Protein AF-A0A4D4LJL4-F1 (afdb_monomer)

Mean predicted aligned error: 2.55 Å

Solvent-accessible surface area (backbone atoms only — not comparable to full-atom values): 4694 Å² total; per-residue (Å²): 115,66,67,61,56,28,56,76,68,75,61,66,57,95,55,71,89,40,89,51,47,48,77,49,78,49,69,46,98,86,65,53,39,34,40,37,41,39,29,74,33,88,53,65,46,82,45,62,26,87,50,35,29,33,26,71,84,77,68,49,75,45,50,54,73,35,84,38,75,35,49,50,61,22,72,46,42,27,42,58,113

Nearest PDB structures (foldseek):
  5xb7-assembly1_D  TM=8.539E-01  e=1.479E-03  Bifidobacterium animalis subsp. lactis
  5dfa-assembly1_B  TM=7.397E-01  e=2.891E-03  Geobacillus stearothermophilus
  8dl1-assembly2_B  TM=7.800E-01  e=2.159E-02  Bacteroides ovatus ATCC 8483
  8dl1-assembly3_C  TM=5.255E-01  e=9.752E-02  Bacteroides ovatus ATCC 8483
  8dl2-assembly4_D  TM=5.156E-01  e=2.665E-01  Bacteroides ovatus ATCC 8483

Sequence (81 aa):
MVRRVLARHDLIGPYADHPAVETATRVAPDGTRLLFLLNHAPEPARLTAHATATDLLTGKRSERSEPLTLDPLGVAVLR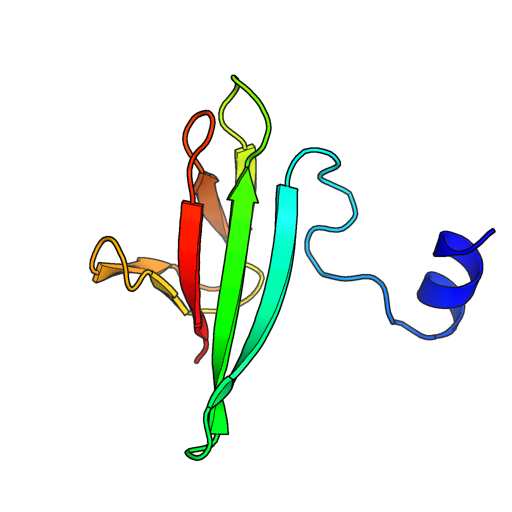LR

Secondary structure (DSSP, 8-state):
-HHHHHHHTT---TTTT-TTEEEEEEE-TT--EEEEEEE-SSSPEEEE-SS-EEETTT--EE-TTSEEEEPTT-EEEEEE-

Radius of gyration: 13.12 Å; Cα contacts (8 Å, |Δi|>4): 161; chains: 1; bounding box: 27×32×32 Å

Foldseek 3Di:
DVVVVCVVVVNQDQCNVPVQWDWDWDQDPVRWIKIKIWGQAQAKDKHFACAWWAFPVPRDTDHHRHI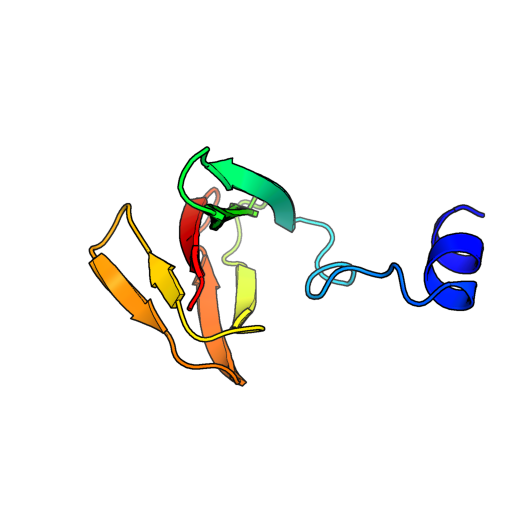DIAHGRGMTITGGD

Organism: Streptomyces avermitilis (NCBI:txid33903)

pLDDT: mean 96.94, std 2.35, range [82.81, 98.75]

Structure (mmCIF, N/CA/C/O backbone):
data_AF-A0A4D4LJL4-F1
#
_entry.id   AF-A0A4D4LJL4-F1
#
loop_
_atom_site.group_PDB
_atom_site.id
_atom_site.type_symbol
_atom_site.label_atom_id
_atom_site.label_alt_id
_atom_site.label_comp_id
_atom_site.label_asym_id
_atom_site.label_entity_id
_atom_site.label_seq_id
_atom_site.pdbx_PDB_ins_code
_atom_site.Cartn_x
_atom_site.Cartn_y
_atom_site.Cartn_z
_atom_site.occupancy
_atom_site.B_iso_or_equiv
_atom_site.auth_seq_id
_atom_site.auth_comp_id
_atom_site.auth_asym_id
_atom_site.auth_atom_id
_atom_site.pdbx_PDB_model_num
ATOM 1 N N . MET A 1 1 ? -4.139 -18.936 -13.214 1.00 82.81 1 MET A N 1
ATOM 2 C CA . MET A 1 1 ? -5.161 -19.741 -12.500 1.00 82.81 1 MET A CA 1
ATOM 3 C C . MET A 1 1 ? -5.618 -19.075 -11.200 1.00 82.81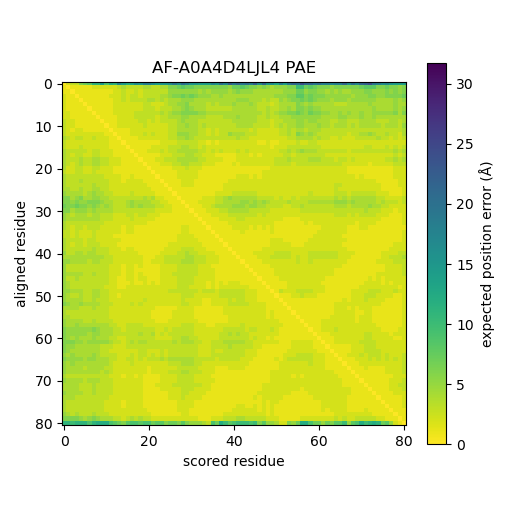 1 MET A C 1
ATOM 5 O O . MET A 1 1 ? -6.812 -18.850 -11.057 1.00 82.81 1 MET A O 1
ATOM 9 N N . VAL A 1 2 ? -4.697 -18.673 -10.311 1.00 93.12 2 VAL A N 1
ATOM 10 C CA . VAL A 1 2 ? -5.010 -18.055 -9.000 1.00 93.12 2 VAL A CA 1
ATOM 11 C C . VAL A 1 2 ? -5.925 -16.822 -9.097 1.00 93.12 2 VAL A C 1
ATOM 13 O O . VAL A 1 2 ? -6.960 -16.797 -8.440 1.00 93.12 2 VAL A O 1
ATOM 16 N N . ARG A 1 3 ? -5.640 -15.853 -9.988 1.00 92.25 3 ARG A N 1
ATOM 17 C CA . ARG A 1 3 ? -6.473 -14.637 -10.158 1.00 92.25 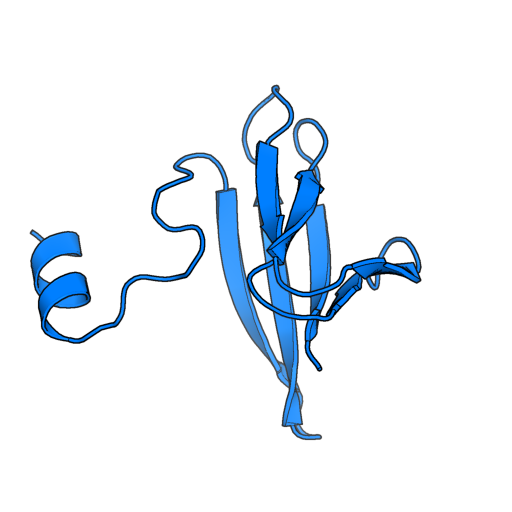3 ARG A CA 1
ATOM 18 C C . ARG A 1 3 ? -7.955 -14.936 -10.424 1.00 92.25 3 ARG A C 1
ATOM 20 O O . ARG A 1 3 ? -8.814 -14.232 -9.914 1.00 92.25 3 ARG A O 1
ATOM 27 N N . ARG A 1 4 ? -8.270 -15.994 -11.185 1.00 95.06 4 ARG A N 1
ATOM 28 C CA . ARG A 1 4 ? -9.661 -16.390 -11.485 1.00 95.06 4 ARG A CA 1
ATOM 29 C C . ARG A 1 4 ? -10.392 -16.883 -10.237 1.00 95.06 4 ARG A C 1
ATOM 31 O O . ARG A 1 4 ? -11.568 -16.587 -10.068 1.00 95.06 4 ARG A O 1
ATOM 38 N N . VAL A 1 5 ? -9.695 -17.634 -9.384 1.00 96.88 5 VAL A N 1
ATOM 39 C CA . VAL A 1 5 ? -10.242 -18.111 -8.108 1.00 96.88 5 VAL A CA 1
ATOM 40 C C . VAL A 1 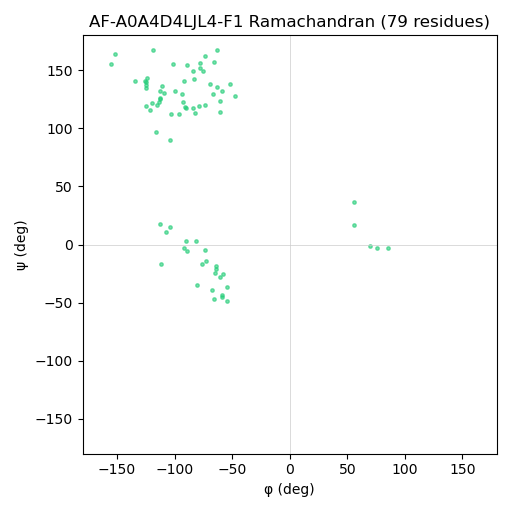5 ? -10.492 -16.922 -7.185 1.00 96.88 5 VAL A C 1
ATOM 42 O O . VAL A 1 5 ? -11.597 -16.789 -6.678 1.00 96.88 5 VAL A O 1
ATOM 45 N N . LEU A 1 6 ? -9.525 -16.007 -7.053 1.00 96.31 6 LEU A N 1
ATOM 46 C CA . LEU A 1 6 ? -9.698 -14.796 -6.244 1.00 96.31 6 LEU A CA 1
ATOM 47 C C . LEU A 1 6 ? -10.876 -13.942 -6.735 1.00 96.31 6 LEU A C 1
ATOM 49 O O . LEU A 1 6 ? -11.712 -13.555 -5.929 1.00 96.31 6 LEU A O 1
ATOM 53 N N . ALA A 1 7 ? -10.993 -13.722 -8.050 1.00 95.25 7 ALA A N 1
ATOM 54 C CA . ALA A 1 7 ? -12.105 -12.974 -8.642 1.00 95.25 7 ALA A CA 1
ATOM 55 C C . ALA A 1 7 ? -13.470 -13.601 -8.326 1.00 95.25 7 ALA A C 1
ATOM 57 O O . ALA A 1 7 ? -14.409 -12.896 -7.978 1.00 95.25 7 ALA A O 1
ATOM 58 N N . ARG A 1 8 ? -13.581 -14.934 -8.413 1.00 96.69 8 ARG A N 1
ATOM 59 C CA . ARG A 1 8 ? -14.827 -15.658 -8.116 1.00 96.69 8 ARG A CA 1
ATOM 60 C C . ARG A 1 8 ? -15.304 -15.452 -6.674 1.00 96.69 8 ARG A C 1
ATOM 62 O O . ARG A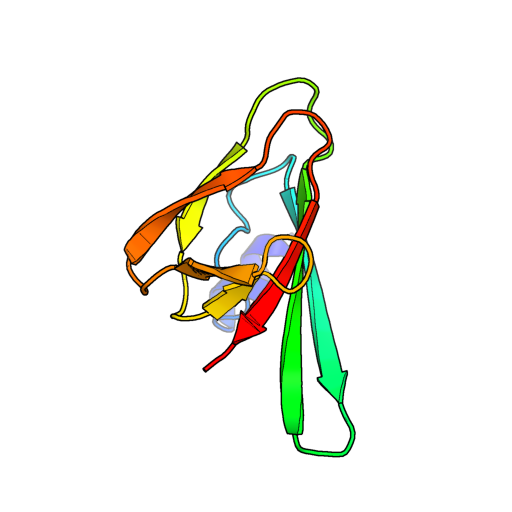 1 8 ? -16.499 -15.564 -6.422 1.00 96.69 8 ARG A O 1
ATOM 69 N N . HIS A 1 9 ? -14.381 -15.203 -5.753 1.00 97.00 9 HIS A N 1
ATOM 70 C CA . HIS A 1 9 ? -14.656 -15.078 -4.324 1.00 97.00 9 HIS A CA 1
ATOM 71 C C . HIS A 1 9 ? -14.552 -13.638 -3.805 1.00 97.00 9 HIS A C 1
ATOM 73 O O . HIS A 1 9 ? -14.568 -13.453 -2.594 1.00 97.00 9 HIS A O 1
ATOM 79 N N . ASP A 1 10 ? -14.442 -12.643 -4.692 1.00 95.06 10 ASP A N 1
ATOM 80 C CA . ASP A 1 10 ? -14.265 -11.230 -4.322 1.00 95.06 10 ASP A CA 1
ATOM 81 C C . ASP A 1 10 ? -13.034 -10.986 -3.418 1.00 95.06 10 ASP A C 1
ATOM 83 O O . ASP A 1 10 ? -13.033 -10.184 -2.490 1.00 95.06 10 ASP A O 1
ATOM 87 N N . LEU A 1 11 ? -11.954 -11.731 -3.684 1.00 95.50 11 LEU A N 1
ATOM 88 C CA . LEU A 1 11 ? -10.688 -11.681 -2.936 1.00 95.50 11 LEU A CA 1
ATOM 89 C C . LEU A 1 11 ? -9.580 -10.934 -3.693 1.00 95.50 11 LEU A C 1
ATOM 91 O O . LEU A 1 11 ? -8.398 -11.072 -3.369 1.00 95.50 11 LEU A O 1
ATOM 95 N N . ILE A 1 12 ? -9.924 -10.180 -4.739 1.00 95.44 12 ILE A N 1
ATOM 96 C CA . ILE A 1 12 ? -8.951 -9.340 -5.441 1.00 95.44 12 ILE A CA 1
ATOM 97 C C . ILE A 1 12 ? -8.727 -8.070 -4.622 1.00 95.44 12 ILE A C 1
ATOM 99 O O . ILE A 1 12 ? -9.645 -7.294 -4.379 1.00 95.44 12 ILE A O 1
ATOM 103 N N . GLY A 1 13 ? -7.481 -7.871 -4.191 1.00 93.31 13 GLY A N 1
ATOM 104 C CA . GLY A 1 13 ? -7.088 -6.684 -3.442 1.00 93.31 13 GLY A CA 1
ATOM 105 C C . GLY A 1 13 ? -7.188 -5.398 -4.276 1.00 93.31 13 GLY A C 1
ATOM 106 O O . GLY A 1 13 ? -7.074 -5.441 -5.502 1.00 93.31 13 GLY A O 1
ATOM 107 N N . PRO A 1 14 ? -7.324 -4.234 -3.620 1.00 94.19 14 PRO A N 1
ATOM 108 C CA . PRO A 1 14 ? -7.607 -2.957 -4.281 1.00 94.19 14 PRO A CA 1
ATOM 109 C C . PRO A 1 14 ? -6.505 -2.476 -5.234 1.00 94.19 14 PRO A C 1
ATOM 111 O O . PRO A 1 14 ? -6.774 -1.660 -6.107 1.00 94.19 14 PRO A O 1
ATOM 114 N N . TYR A 1 15 ? -5.275 -2.973 -5.078 1.00 96.69 15 TYR A N 1
ATOM 115 C CA . TYR A 1 15 ? -4.127 -2.603 -5.909 1.00 96.69 15 TYR A CA 1
ATOM 116 C C . TYR A 1 15 ? -3.620 -3.762 -6.783 1.00 96.69 15 TYR A C 1
ATOM 118 O O . TYR A 1 15 ? -2.504 -3.710 -7.284 1.00 96.69 15 TYR A O 1
ATOM 126 N N . ALA A 1 16 ? -4.426 -4.811 -6.988 1.00 95.12 16 ALA A N 1
ATOM 127 C CA . ALA A 1 16 ? -4.001 -6.020 -7.701 1.00 95.12 16 ALA A CA 1
ATOM 128 C C . ALA A 1 16 ? -3.640 -5.804 -9.183 1.00 95.12 16 ALA A C 1
ATOM 130 O O . ALA A 1 16 ? -2.961 -6.645 -9.770 1.00 95.12 16 ALA A O 1
ATOM 131 N N . ASP A 1 17 ? -4.085 -4.698 -9.783 1.00 94.62 17 ASP A N 1
ATOM 132 C CA . ASP A 1 17 ? -3.745 -4.327 -11.160 1.00 94.62 17 ASP A CA 1
ATOM 133 C C . ASP A 1 17 ? -2.463 -3.466 -11.249 1.00 94.62 17 ASP A C 1
ATOM 135 O O . ASP A 1 17 ? -2.058 -3.073 -12.342 1.00 94.62 17 ASP A O 1
ATOM 139 N N . HIS A 1 18 ? -1.782 -3.215 -10.121 1.00 96.81 18 HIS A N 1
ATOM 140 C CA . HIS A 1 18 ? -0.481 -2.543 -10.058 1.00 96.81 18 HIS A CA 1
ATOM 141 C C . HIS A 1 18 ? 0.640 -3.567 -9.803 1.00 96.81 18 HIS A C 1
ATOM 143 O O . HIS A 1 18 ? 0.979 -3.830 -8.651 1.00 96.81 18 HIS A O 1
ATOM 149 N N . PRO A 1 19 ? 1.257 -4.147 -10.851 1.00 95.56 19 PRO A N 1
ATOM 150 C CA . PRO A 1 19 ? 2.156 -5.298 -10.708 1.00 95.56 19 PRO A CA 1
ATOM 151 C C . PRO A 1 19 ? 3.440 -5.005 -9.923 1.00 95.56 19 PRO A C 1
ATOM 153 O O . PRO A 1 19 ? 4.029 -5.923 -9.364 1.00 95.56 19 PRO A O 1
ATOM 156 N N . ALA A 1 20 ? 3.878 -3.745 -9.882 1.00 97.75 20 ALA A N 1
ATOM 157 C CA . ALA A 1 20 ? 5.059 -3.331 -9.128 1.00 97.75 20 ALA A CA 1
ATOM 158 C C . ALA A 1 20 ? 4.757 -2.933 -7.674 1.00 97.75 20 ALA A C 1
ATOM 160 O O . ALA A 1 20 ? 5.688 -2.645 -6.927 1.00 97.75 20 ALA A O 1
ATOM 161 N N . VAL A 1 21 ? 3.481 -2.894 -7.273 1.00 98.38 21 VAL A N 1
ATOM 162 C CA . VAL A 1 21 ? 3.083 -2.524 -5.914 1.00 98.38 21 VAL A CA 1
ATOM 163 C C . VAL A 1 21 ? 2.717 -3.773 -5.134 1.00 98.38 21 VAL A C 1
ATOM 165 O O . VAL A 1 21 ? 1.703 -4.422 -5.386 1.00 98.38 21 VAL A O 1
ATOM 168 N N . GLU A 1 22 ? 3.537 -4.086 -4.142 1.00 98.38 22 GLU A N 1
ATOM 169 C CA . GLU A 1 22 ? 3.222 -5.104 -3.154 1.00 98.38 22 GLU A CA 1
ATOM 170 C C . GLU A 1 22 ? 2.337 -4.515 -2.050 1.00 98.38 22 GLU A C 1
ATOM 172 O O . GLU A 1 22 ? 2.521 -3.375 -1.611 1.00 98.38 22 GLU A O 1
ATOM 177 N N . THR A 1 23 ? 1.381 -5.319 -1.578 1.00 97.94 23 THR A N 1
ATOM 178 C CA . THR A 1 23 ? 0.500 -4.962 -0.466 1.00 97.94 23 THR A CA 1
ATOM 179 C C . THR A 1 23 ? 0.546 -6.009 0.636 1.00 97.94 23 THR A C 1
ATOM 181 O O . THR A 1 23 ? 0.369 -7.195 0.354 1.00 97.94 23 THR A O 1
ATOM 184 N N . ALA A 1 24 ? 0.648 -5.578 1.892 1.00 97.75 24 ALA A N 1
ATOM 185 C CA . ALA A 1 24 ? 0.482 -6.451 3.053 1.00 97.75 24 ALA A CA 1
ATOM 186 C C . ALA A 1 24 ? -0.411 -5.787 4.106 1.00 97.75 24 ALA A C 1
ATOM 188 O O . ALA A 1 24 ? -0.313 -4.587 4.340 1.00 97.75 24 ALA A O 1
ATOM 189 N N . THR A 1 25 ? -1.283 -6.555 4.760 1.00 97.06 25 THR A N 1
ATOM 190 C CA . THR A 1 25 ? -2.143 -6.048 5.842 1.00 97.06 25 THR A CA 1
ATOM 191 C C . THR A 1 25 ? -1.710 -6.637 7.177 1.00 97.06 25 THR A C 1
ATOM 193 O O . THR A 1 25 ? -1.484 -7.841 7.280 1.00 97.06 25 THR A O 1
ATOM 196 N N . ARG A 1 26 ? -1.644 -5.803 8.218 1.00 98.12 26 ARG A N 1
ATOM 197 C CA . ARG A 1 26 ? -1.505 -6.240 9.614 1.00 98.12 26 ARG A CA 1
ATOM 198 C C . ARG A 1 26 ? -2.645 -5.666 10.441 1.00 98.12 26 ARG A C 1
ATOM 200 O O . ARG A 1 26 ? -3.061 -4.532 10.223 1.00 98.12 26 ARG A O 1
ATOM 207 N N . VAL A 1 27 ? -3.127 -6.440 11.402 1.00 98.00 27 VAL A N 1
ATOM 208 C CA . VAL A 1 27 ? -4.091 -5.980 12.405 1.00 98.00 27 VAL A CA 1
ATOM 209 C C . VAL A 1 27 ? -3.394 -6.051 13.755 1.00 98.00 27 VAL A C 1
ATOM 211 O O . VAL A 1 27 ? -2.891 -7.109 14.134 1.00 98.00 27 VAL A O 1
ATOM 214 N N . ALA A 1 28 ? -3.274 -4.911 14.428 1.00 95.06 28 ALA A N 1
ATOM 215 C CA . ALA A 1 28 ? -2.703 -4.843 15.765 1.00 95.06 28 ALA A CA 1
ATOM 216 C C . ALA A 1 28 ? -3.690 -5.410 16.809 1.00 95.06 28 ALA A C 1
ATOM 218 O O . ALA A 1 28 ? -4.884 -5.516 16.520 1.00 95.06 28 ALA A O 1
ATOM 219 N N . PRO A 1 29 ? -3.229 -5.774 18.022 1.00 97.62 29 PRO A N 1
ATOM 220 C CA . PRO A 1 29 ? -4.103 -6.333 19.060 1.00 97.62 29 PRO A CA 1
ATOM 221 C C . PRO A 1 29 ? -5.278 -5.429 19.463 1.00 97.62 29 PRO A C 1
ATOM 223 O O . PRO A 1 29 ? -6.302 -5.927 19.915 1.00 97.62 29 PRO A O 1
ATOM 226 N N . ASP A 1 30 ? -5.145 -4.114 19.276 1.00 96.50 30 ASP A N 1
ATOM 227 C CA . ASP A 1 30 ? -6.191 -3.111 19.517 1.00 96.50 30 ASP A CA 1
ATOM 228 C C . ASP A 1 30 ? -7.200 -2.977 18.356 1.00 96.50 30 ASP A C 1
ATOM 230 O O . ASP A 1 30 ? -8.085 -2.126 18.392 1.00 96.50 30 ASP A O 1
ATOM 234 N N . GLY A 1 31 ? -7.067 -3.797 17.309 1.00 97.38 31 GLY A N 1
ATOM 235 C CA . GLY A 1 31 ? -7.894 -3.753 16.105 1.00 97.38 31 GLY A CA 1
ATOM 236 C C . GLY A 1 31 ? -7.419 -2.757 15.045 1.00 97.38 31 GLY A C 1
ATOM 237 O O . GLY A 1 31 ? -7.993 -2.721 13.953 1.00 97.38 31 GLY A O 1
ATOM 238 N N . THR A 1 32 ? -6.358 -1.983 15.301 1.00 97.00 32 THR A N 1
ATOM 239 C CA . THR A 1 32 ? -5.818 -1.036 14.320 1.00 97.00 32 THR A CA 1
ATOM 240 C C . THR A 1 32 ? -5.360 -1.778 13.064 1.00 97.00 32 THR A C 1
ATOM 242 O O . THR A 1 32 ? -4.500 -2.660 13.116 1.00 97.00 32 THR A O 1
ATOM 245 N N . ARG A 1 33 ? -5.909 -1.392 11.906 1.00 97.69 33 ARG A N 1
ATOM 246 C CA . ARG A 1 33 ? -5.555 -1.963 10.600 1.00 97.69 33 ARG A CA 1
ATOM 247 C C . ARG A 1 33 ? -4.456 -1.142 9.937 1.00 97.69 33 ARG A C 1
ATOM 249 O O . ARG A 1 33 ? -4.623 0.051 9.684 1.00 97.69 33 ARG A O 1
ATOM 256 N N . LEU A 1 34 ? -3.354 -1.809 9.623 1.00 98.38 34 LEU A N 1
ATOM 257 C CA . LEU A 1 34 ? -2.222 -1.261 8.891 1.00 98.38 34 LEU A CA 1
ATOM 258 C C . LEU A 1 34 ? -2.168 -1.883 7.499 1.00 98.38 34 LEU A C 1
ATOM 260 O O . LEU A 1 34 ? -2.196 -3.109 7.372 1.00 98.38 34 LEU A O 1
ATOM 264 N N . LEU A 1 35 ? -2.050 -1.047 6.474 1.00 98.25 35 LEU A N 1
ATOM 265 C CA . LEU A 1 35 ? -1.768 -1.455 5.105 1.00 98.25 35 LEU A CA 1
ATOM 266 C C . LEU A 1 35 ? -0.388 -0.947 4.697 1.00 98.25 35 LEU A C 1
ATOM 268 O O . LEU A 1 35 ? -0.122 0.251 4.712 1.00 98.25 35 LEU A O 1
ATOM 272 N N . PHE A 1 36 ? 0.466 -1.876 4.304 1.00 98.62 36 PHE A N 1
ATOM 273 C CA . PHE A 1 36 ? 1.783 -1.615 3.754 1.00 98.62 36 PHE A CA 1
ATOM 274 C C . PHE A 1 36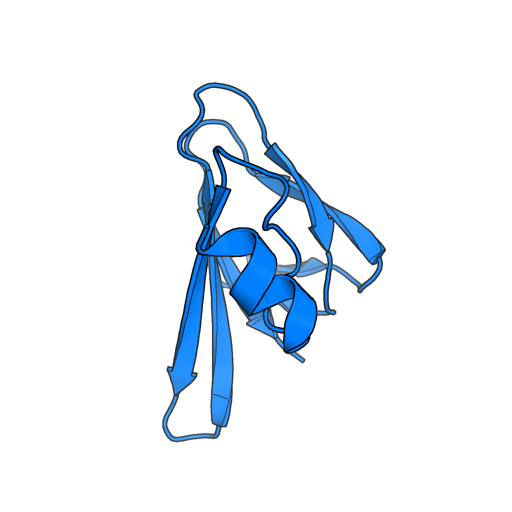 ? 1.660 -1.580 2.239 1.00 98.62 36 PHE A C 1
ATOM 276 O O . PHE A 1 36 ? 1.092 -2.509 1.663 1.00 98.62 36 PHE A O 1
ATOM 283 N N . LEU A 1 37 ? 2.182 -0.523 1.622 1.00 98.56 37 LEU A N 1
ATOM 284 C CA . LEU A 1 37 ? 2.333 -0.407 0.177 1.00 98.56 37 LEU A CA 1
ATOM 285 C C . LEU A 1 37 ? 3.814 -0.237 -0.134 1.00 98.56 37 LEU A C 1
ATOM 287 O O . LEU A 1 37 ? 4.434 0.698 0.374 1.00 98.56 37 LEU A O 1
ATOM 291 N N . LEU A 1 38 ? 4.369 -1.141 -0.935 1.00 98.75 38 LEU A N 1
ATOM 292 C CA . LEU A 1 38 ? 5.771 -1.115 -1.335 1.00 98.75 38 LEU A CA 1
ATOM 293 C C . LEU A 1 38 ? 5.825 -1.035 -2.856 1.00 98.75 38 LEU A C 1
ATOM 295 O O . LEU A 1 38 ? 5.374 -1.955 -3.538 1.00 98.75 38 LEU A O 1
ATOM 299 N N . ASN A 1 39 ? 6.349 0.066 -3.385 1.00 98.75 39 ASN A N 1
ATOM 300 C CA . ASN A 1 39 ? 6.649 0.179 -4.802 1.00 98.75 39 ASN A CA 1
ATOM 301 C C . ASN A 1 39 ? 8.022 -0.444 -5.064 1.00 98.75 39 ASN A C 1
ATOM 303 O O . ASN A 1 39 ? 9.020 0.048 -4.555 1.00 98.75 39 ASN A O 1
ATOM 307 N N . HIS A 1 40 ? 8.083 -1.500 -5.867 1.00 98.56 40 HIS A N 1
ATOM 308 C CA . HIS A 1 40 ? 9.344 -2.132 -6.274 1.00 98.56 40 HIS A CA 1
ATOM 309 C C . HIS A 1 40 ? 9.894 -1.566 -7.591 1.00 98.56 40 HIS A C 1
ATOM 311 O O . HIS A 1 40 ? 10.968 -1.974 -8.032 1.00 98.56 40 HIS A O 1
ATOM 317 N N . ALA A 1 41 ? 9.171 -0.646 -8.239 1.00 98.44 41 ALA A N 1
ATOM 318 C CA . ALA A 1 41 ? 9.602 -0.030 -9.488 1.00 98.44 41 ALA A CA 1
ATOM 319 C C . ALA A 1 41 ? 10.549 1.167 -9.263 1.00 98.44 41 ALA A C 1
ATOM 321 O O . ALA A 1 41 ? 10.396 1.908 -8.284 1.00 98.44 41 ALA A O 1
ATOM 322 N N . PRO A 1 42 ? 11.482 1.417 -10.203 1.00 98.38 42 PRO A N 1
ATOM 323 C CA . PRO A 1 42 ? 12.251 2.659 -10.261 1.00 98.38 42 PRO A CA 1
ATOM 324 C C . PRO A 1 42 ? 11.423 3.860 -10.760 1.00 98.38 42 PRO A C 1
ATOM 326 O O . PRO A 1 42 ? 11.915 4.987 -10.768 1.00 98.38 42 PRO A O 1
ATOM 329 N N . GLU A 1 43 ? 10.168 3.656 -11.163 1.00 98.56 43 GLU A N 1
ATOM 330 C CA . GLU A 1 43 ? 9.210 4.708 -11.496 1.00 98.56 43 GLU A CA 1
ATOM 331 C C . GLU A 1 43 ? 8.205 4.960 -10.356 1.00 98.56 43 GLU A C 1
ATOM 333 O O . GLU A 1 43 ? 7.909 4.048 -9.580 1.00 98.56 43 GLU A O 1
ATOM 338 N N . PRO A 1 44 ? 7.609 6.165 -10.261 1.00 98.50 44 PRO A N 1
ATOM 339 C CA . PRO A 1 44 ? 6.537 6.422 -9.305 1.00 98.50 44 PRO A CA 1
ATOM 340 C C . PRO A 1 44 ? 5.294 5.563 -9.582 1.00 98.50 44 PRO A C 1
ATOM 342 O O . PRO A 1 44 ? 4.804 5.509 -10.715 1.00 98.50 44 PRO A O 1
ATOM 345 N N . ALA A 1 45 ? 4.705 4.984 -8.536 1.00 98.38 45 ALA A N 1
ATOM 346 C CA . ALA A 1 45 ? 3.415 4.308 -8.630 1.00 98.38 45 ALA A CA 1
ATOM 347 C C . ALA A 1 45 ? 2.277 5.301 -8.362 1.00 98.38 45 ALA A C 1
ATOM 349 O O . ALA A 1 45 ? 2.163 5.860 -7.270 1.00 98.38 45 ALA A O 1
ATOM 350 N N . ARG A 1 46 ? 1.413 5.512 -9.360 1.00 97.75 46 ARG A N 1
ATOM 351 C CA . ARG A 1 46 ? 0.216 6.359 -9.250 1.00 97.75 46 ARG A CA 1
ATOM 352 C C . ARG A 1 46 ? -0.992 5.489 -8.932 1.00 97.75 46 ARG A C 1
ATOM 354 O O . ARG A 1 46 ? -1.414 4.692 -9.766 1.00 97.75 46 ARG A O 1
ATOM 361 N N . LEU A 1 47 ? -1.526 5.651 -7.730 1.00 97.56 47 LEU A N 1
ATOM 362 C CA . LEU A 1 47 ? -2.629 4.875 -7.177 1.00 97.56 47 LEU A CA 1
ATOM 363 C C . LEU A 1 47 ? -3.825 5.784 -6.871 1.00 97.56 47 LEU A C 1
ATOM 365 O O . LEU A 1 47 ? -3.715 7.011 -6.806 1.00 97.56 47 LEU A O 1
ATOM 369 N N . THR A 1 48 ? -4.965 5.157 -6.604 1.00 97.88 48 THR A N 1
ATOM 370 C CA . THR A 1 48 ? -6.139 5.802 -6.010 1.00 97.88 48 THR A CA 1
ATOM 371 C C . THR A 1 48 ? -6.347 5.230 -4.618 1.00 97.88 48 THR A C 1
ATOM 373 O O . THR A 1 48 ? -6.454 4.015 -4.462 1.00 97.88 48 THR A O 1
ATOM 376 N N . ALA A 1 49 ? -6.405 6.076 -3.593 1.00 97.31 49 ALA A N 1
ATOM 377 C CA . ALA A 1 49 ? -6.541 5.622 -2.217 1.00 97.31 49 ALA A CA 1
ATOM 378 C C . ALA A 1 49 ? -7.841 4.820 -2.024 1.00 97.31 49 ALA A C 1
ATOM 380 O O . ALA A 1 49 ? -8.949 5.349 -2.109 1.00 97.31 49 ALA A O 1
ATOM 381 N N . HIS A 1 50 ? -7.718 3.525 -1.728 1.00 95.94 50 HIS A N 1
ATOM 382 C CA . HIS A 1 50 ? -8.883 2.648 -1.546 1.00 95.94 50 HIS A CA 1
ATOM 383 C C . HIS A 1 50 ? -9.655 2.903 -0.233 1.00 95.94 50 HIS A C 1
ATOM 385 O O . HIS A 1 50 ? -10.775 2.417 -0.075 1.00 95.94 50 HIS A O 1
ATOM 391 N N . ALA A 1 51 ? -9.072 3.640 0.718 1.00 97.00 51 ALA A N 1
ATOM 392 C CA . ALA A 1 51 ? -9.664 3.996 2.005 1.00 97.00 51 ALA A CA 1
ATOM 393 C C . ALA A 1 51 ? -9.029 5.285 2.549 1.00 97.00 51 ALA A C 1
ATOM 395 O O . ALA A 1 51 ? -7.881 5.593 2.227 1.00 97.00 51 ALA A O 1
ATOM 396 N N . THR A 1 52 ? -9.759 6.005 3.406 1.00 98.00 52 THR A N 1
ATOM 397 C CA . THR A 1 52 ? -9.197 7.131 4.160 1.00 98.00 52 THR A CA 1
ATOM 398 C C . THR A 1 52 ? -8.155 6.604 5.141 1.00 98.00 52 THR A C 1
ATOM 400 O O . THR A 1 52 ? -8.413 5.666 5.899 1.00 98.00 52 THR A O 1
ATOM 403 N N . ALA A 1 53 ? -6.968 7.203 5.128 1.00 97.81 53 ALA A N 1
ATOM 404 C CA . ALA A 1 53 ? -5.847 6.723 5.919 1.00 97.81 53 ALA A CA 1
ATOM 405 C C . ALA A 1 53 ? -4.878 7.841 6.308 1.00 97.81 53 ALA A C 1
ATOM 407 O O . ALA A 1 53 ? -4.864 8.932 5.731 1.00 97.81 53 ALA A O 1
ATOM 408 N N . THR A 1 54 ? -4.038 7.542 7.293 1.00 98.44 54 THR A N 1
ATOM 409 C CA . THR A 1 54 ? -2.846 8.331 7.617 1.00 98.44 54 THR A CA 1
ATOM 410 C C . THR A 1 54 ? -1.615 7.498 7.307 1.00 98.44 54 THR A C 1
ATOM 412 O O . THR A 1 54 ? -1.498 6.388 7.823 1.00 98.44 54 THR A O 1
ATOM 415 N N . ASP A 1 55 ? -0.703 8.031 6.501 1.00 98.19 55 ASP A N 1
ATOM 416 C CA . ASP A 1 55 ? 0.627 7.455 6.345 1.00 98.19 55 ASP A CA 1
ATOM 417 C C . ASP A 1 55 ? 1.458 7.747 7.597 1.00 98.19 55 ASP A C 1
ATOM 419 O O . ASP A 1 55 ? 1.663 8.899 7.975 1.00 98.19 55 ASP A O 1
ATOM 423 N N . LEU A 1 56 ? 1.907 6.694 8.268 1.00 98.31 56 LEU A N 1
ATOM 424 C CA . LEU A 1 56 ? 2.654 6.774 9.516 1.00 98.31 56 LEU A CA 1
ATOM 425 C C . LEU A 1 56 ? 4.114 7.188 9.310 1.00 98.31 56 LEU A C 1
ATOM 427 O O . LEU A 1 56 ? 4.746 7.601 10.279 1.00 98.31 56 LEU A O 1
ATOM 431 N N . LEU A 1 57 ? 4.646 7.096 8.085 1.00 98.25 57 LEU A N 1
ATOM 432 C CA . LEU A 1 57 ? 6.017 7.524 7.786 1.00 98.25 57 LEU A CA 1
ATOM 433 C C . LEU A 1 57 ? 6.116 9.040 7.587 1.00 98.25 57 LEU A C 1
ATOM 435 O O . LEU A 1 57 ? 7.112 9.649 7.966 1.00 98.25 57 LEU A O 1
ATOM 439 N N . THR A 1 58 ? 5.078 9.651 7.015 1.00 97.31 58 THR A N 1
ATOM 440 C CA . THR A 1 58 ? 5.065 11.082 6.663 1.00 97.31 58 THR A CA 1
ATOM 441 C C . THR A 1 58 ? 4.091 11.915 7.497 1.00 97.31 58 THR A C 1
ATOM 443 O O . THR A 1 58 ? 4.171 13.141 7.504 1.00 97.31 58 THR A O 1
ATOM 446 N N . GLY A 1 59 ? 3.132 11.278 8.174 1.00 97.69 59 GLY A N 1
ATOM 447 C CA . GLY A 1 59 ? 2.016 11.938 8.856 1.00 97.69 59 GLY A CA 1
ATOM 448 C C . GLY A 1 59 ? 0.911 12.435 7.913 1.00 97.69 59 GLY A C 1
ATOM 449 O O . GLY A 1 59 ? -0.111 12.944 8.383 1.00 97.69 59 GLY A O 1
ATOM 450 N N . LYS A 1 60 ? 1.074 12.287 6.591 1.00 96.31 60 LYS A N 1
ATOM 451 C CA . LYS A 1 60 ? 0.112 12.783 5.602 1.00 96.31 60 LYS A CA 1
ATOM 452 C C . LYS A 1 60 ? -1.194 11.989 5.661 1.00 96.31 60 LYS A C 1
ATOM 454 O O . LYS A 1 60 ? -1.210 10.761 5.742 1.00 96.31 60 LYS A O 1
ATOM 459 N N . ARG A 1 61 ? -2.315 12.701 5.571 1.00 97.19 61 ARG A N 1
ATOM 460 C CA . ARG A 1 61 ? -3.651 12.115 5.417 1.00 97.19 61 ARG A CA 1
ATOM 461 C C . ARG A 1 61 ? -4.002 11.997 3.933 1.00 97.19 61 ARG A C 1
ATOM 463 O O . ARG A 1 61 ? -3.684 12.898 3.163 1.00 97.19 61 ARG A O 1
ATOM 470 N N . SER A 1 62 ? -4.650 10.898 3.564 1.00 96.06 62 SER A N 1
ATOM 471 C CA . SER A 1 62 ? -5.261 10.695 2.244 1.00 96.06 62 SER A CA 1
ATOM 472 C C . SER A 1 62 ? -6.733 10.351 2.434 1.00 96.06 62 SER A C 1
ATOM 474 O O . SER A 1 62 ? -7.052 9.559 3.331 1.00 96.06 62 SER A O 1
ATOM 476 N N . GLU A 1 63 ? -7.621 10.919 1.622 1.00 97.81 63 GLU A N 1
ATOM 477 C CA . GLU A 1 63 ? -9.024 10.503 1.603 1.00 97.81 63 GLU A CA 1
ATOM 478 C C . GLU A 1 63 ? -9.264 9.369 0.614 1.00 97.81 63 GLU A C 1
ATOM 480 O O . GLU A 1 63 ? -8.544 9.198 -0.370 1.00 97.81 63 GLU A O 1
ATOM 485 N N . ARG A 1 64 ? -10.310 8.579 0.867 1.00 97.31 64 ARG A N 1
ATOM 486 C CA . ARG A 1 64 ? -10.794 7.590 -0.098 1.00 97.31 64 ARG A CA 1
ATOM 487 C C . ARG A 1 64 ? -11.031 8.256 -1.459 1.00 97.31 64 ARG A C 1
ATOM 489 O O . ARG A 1 64 ? -11.612 9.333 -1.534 1.00 97.31 64 ARG A O 1
ATOM 496 N N . SER A 1 65 ? -10.631 7.562 -2.520 1.00 97.19 65 SER A N 1
ATOM 497 C CA . SER A 1 65 ? -10.742 7.988 -3.918 1.00 97.19 65 SER A CA 1
ATOM 498 C C . SER A 1 65 ? -9.832 9.153 -4.328 1.00 97.19 65 SER A C 1
ATOM 500 O O . SER A 1 65 ? -9.814 9.496 -5.509 1.00 97.19 65 SER A O 1
ATOM 502 N N . GLU A 1 66 ? -9.026 9.715 -3.422 1.00 96.81 66 GLU A N 1
ATOM 503 C CA . GLU A 1 66 ? -8.007 10.699 -3.793 1.00 96.81 66 GLU A CA 1
ATOM 504 C C . GLU A 1 66 ? -6.760 10.040 -4.409 1.00 96.81 66 GLU A C 1
ATOM 506 O O . GLU A 1 66 ? -6.468 8.865 -4.147 1.00 96.81 66 GLU A O 1
ATOM 511 N N . PRO A 1 67 ? -5.984 10.784 -5.219 1.00 97.50 67 PRO A N 1
ATOM 512 C CA . PRO A 1 67 ? -4.692 10.319 -5.704 1.00 97.50 67 PRO A CA 1
ATOM 513 C C . PRO A 1 67 ? -3.717 10.000 -4.562 1.00 97.50 67 PRO A C 1
ATOM 515 O O . PRO A 1 67 ? -3.480 10.818 -3.673 1.00 97.50 67 PRO A O 1
ATOM 518 N N . LEU A 1 68 ? -3.077 8.835 -4.646 1.00 97.19 68 LEU A N 1
ATOM 519 C CA . LEU A 1 68 ? -2.004 8.394 -3.758 1.00 97.19 68 LEU A CA 1
ATOM 520 C C . LEU A 1 68 ? -0.795 8.029 -4.619 1.00 97.19 68 LEU A C 1
ATOM 522 O O . LEU A 1 68 ? -0.889 7.158 -5.474 1.00 97.19 68 LEU A O 1
ATOM 526 N N . THR A 1 69 ? 0.336 8.704 -4.433 1.00 97.75 69 THR A N 1
ATOM 527 C CA . THR A 1 69 ? 1.562 8.412 -5.191 1.00 97.75 69 THR A CA 1
ATOM 528 C C . THR A 1 69 ? 2.616 7.839 -4.260 1.00 97.75 69 THR A C 1
ATOM 530 O O . THR A 1 69 ? 2.844 8.398 -3.189 1.00 97.75 69 THR A O 1
ATOM 533 N N . LEU A 1 70 ? 3.237 6.737 -4.677 1.00 98.31 70 LEU A N 1
ATOM 534 C CA . LEU A 1 70 ? 4.482 6.244 -4.098 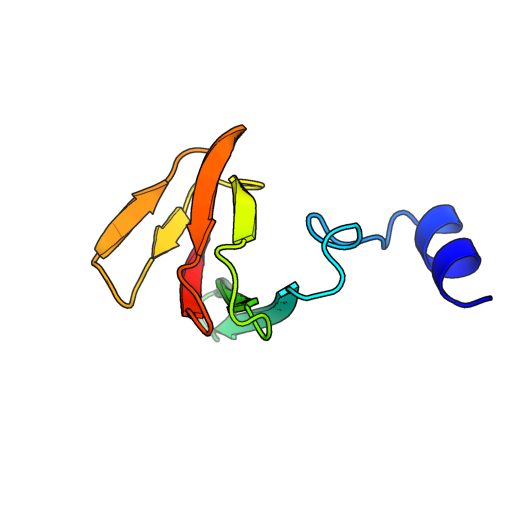1.00 98.31 70 LEU A CA 1
ATOM 535 C C . LEU A 1 70 ? 5.623 6.679 -5.011 1.00 98.31 70 LEU A C 1
ATOM 537 O O . LEU A 1 70 ? 5.545 6.493 -6.228 1.00 98.31 70 LEU A O 1
ATOM 541 N N . ASP A 1 71 ? 6.674 7.234 -4.425 1.00 98.50 71 ASP A N 1
ATOM 542 C CA . ASP A 1 71 ? 7.908 7.551 -5.142 1.00 98.50 71 ASP A CA 1
ATOM 543 C C . ASP A 1 71 ? 8.587 6.272 -5.681 1.00 98.50 71 ASP A C 1
ATOM 545 O O . ASP A 1 71 ? 8.200 5.156 -5.301 1.00 98.50 71 ASP A O 1
ATOM 549 N N . PRO A 1 72 ? 9.588 6.389 -6.576 1.00 98.69 72 PRO A N 1
ATOM 550 C CA . PRO A 1 72 ? 10.460 5.275 -6.942 1.00 98.69 72 PRO A CA 1
ATOM 551 C C . PRO A 1 72 ? 10.985 4.541 -5.712 1.00 98.69 72 PRO A C 1
ATOM 553 O O . PRO A 1 72 ? 11.529 5.175 -4.807 1.00 98.69 72 PRO A O 1
ATOM 556 N N . LEU A 1 73 ? 10.815 3.217 -5.672 1.00 98.62 73 LEU A N 1
ATOM 557 C CA . LEU A 1 73 ? 11.196 2.376 -4.527 1.00 98.62 73 LEU A CA 1
ATOM 558 C C . LEU A 1 73 ? 10.553 2.801 -3.185 1.00 98.62 73 LEU A C 1
ATOM 560 O O . LEU A 1 73 ? 11.023 2.443 -2.104 1.00 98.62 73 LEU A O 1
ATOM 564 N N . GLY A 1 74 ? 9.494 3.611 -3.255 1.00 98.50 74 GLY A N 1
ATOM 565 C CA . GLY A 1 74 ? 8.848 4.243 -2.118 1.00 98.50 74 GLY A CA 1
ATOM 566 C C . GLY A 1 74 ? 7.946 3.293 -1.338 1.00 98.50 74 GLY A C 1
ATOM 567 O O . GLY A 1 74 ? 7.352 2.356 -1.878 1.00 98.50 74 GLY A O 1
ATOM 568 N N . VAL A 1 75 ? 7.800 3.588 -0.048 1.00 98.62 75 VAL A N 1
ATOM 569 C CA . VAL A 1 75 ? 6.967 2.828 0.885 1.00 98.62 75 VAL A CA 1
ATOM 570 C C . VAL A 1 75 ? 5.986 3.768 1.573 1.00 98.62 75 VAL A C 1
ATOM 572 O O . VAL A 1 75 ? 6.358 4.872 1.962 1.00 98.62 75 VAL A O 1
ATOM 575 N N . ALA A 1 76 ? 4.751 3.306 1.769 1.00 98.44 76 ALA A N 1
ATOM 576 C CA . ALA A 1 76 ? 3.781 3.940 2.657 1.00 98.44 76 ALA A CA 1
ATOM 577 C C . ALA A 1 76 ? 3.266 2.930 3.688 1.00 98.44 76 ALA A C 1
ATOM 579 O O . ALA A 1 76 ? 2.985 1.771 3.358 1.00 98.44 76 ALA A O 1
ATOM 580 N N . VAL A 1 77 ? 3.100 3.382 4.934 1.00 98.38 77 VAL A N 1
ATOM 581 C CA . VAL A 1 77 ? 2.501 2.577 6.008 1.00 98.38 77 VAL A CA 1
ATOM 582 C C . VAL A 1 77 ? 1.212 3.251 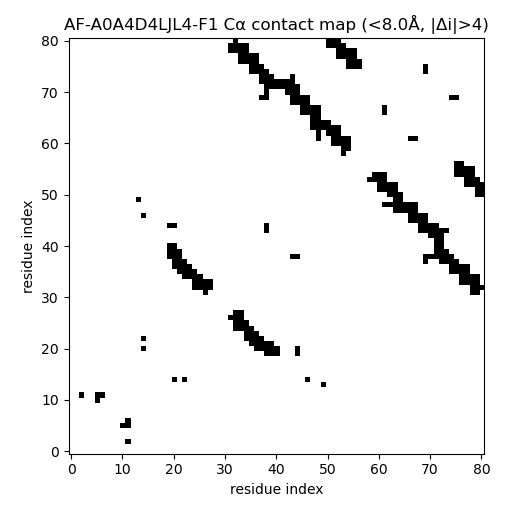6.437 1.00 98.38 77 VAL A C 1
ATOM 584 O O . VAL A 1 77 ? 1.205 4.183 7.234 1.00 98.38 77 VAL A O 1
ATOM 587 N N . LEU A 1 78 ? 0.099 2.783 5.890 1.00 98.38 78 LEU A N 1
ATOM 588 C CA . LEU A 1 78 ? -1.202 3.408 6.056 1.00 98.38 78 LEU A CA 1
ATOM 589 C C . LEU A 1 78 ? -1.926 2.831 7.270 1.00 98.38 78 LEU A C 1
ATOM 591 O O . LEU A 1 78 ? -2.284 1.654 7.285 1.00 98.38 78 LEU A O 1
ATOM 595 N N . ARG A 1 79 ? -2.221 3.671 8.261 1.00 98.38 79 ARG A N 1
ATOM 596 C CA . ARG A 1 79 ? -3.242 3.364 9.267 1.00 98.38 79 ARG A CA 1
ATOM 597 C C . ARG A 1 79 ? -4.610 3.703 8.693 1.00 98.38 79 ARG A C 1
ATOM 599 O O . ARG A 1 79 ? -4.902 4.878 8.453 1.00 98.38 79 ARG A O 1
ATOM 606 N N . LEU A 1 80 ? -5.422 2.675 8.475 1.00 96.50 80 LEU A N 1
ATOM 607 C CA . LEU A 1 80 ? -6.761 2.814 7.910 1.00 96.50 80 LEU A CA 1
ATOM 608 C C . LEU A 1 80 ? -7.736 3.360 8.960 1.00 96.50 80 LEU A C 1
ATOM 610 O O . LEU A 1 80 ? -7.566 3.104 10.156 1.00 96.50 80 LEU A O 1
ATOM 614 N N . ARG A 1 81 ? -8.742 4.105 8.499 1.00 87.88 81 ARG A N 1
ATOM 615 C CA . ARG A 1 81 ? -9.893 4.537 9.298 1.00 87.88 81 ARG A CA 1
ATOM 616 C C . ARG A 1 81 ? -11.164 3.813 8.886 1.00 87.88 81 ARG A C 1
ATOM 618 O O . ARG A 1 81 ? -11.289 3.476 7.686 1.00 87.88 81 ARG A O 1
#

InterPro domains:
  IPR013739 Beta-galactosidase C-terminal [PF08533] (21-80)
  IPR013780 Glycosyl hydrolase, all-beta [G3DSA:2.60.40.1180] (19-79)